Protein AF-G9C3V7-F1 (afdb_monomer_lite)

Sequence (114 aa):
VVKWNVEKSIQFYAGDTNAKYVVDRLDVQYQPGHINASQSETRFADGKWMAVGCKFSKDRFLPVGPLHAENEQLIDISGEKMKLVHEHPVRPEPHDFVIFKRDLLRPKQIYNID

pLDDT: mean 97.5, std 1.92, range [84.19, 98.81]

Foldseek 3Di:
DWQFDPVLVVVCVVPPVVSDGTQADDQDQAAWADKEAACRVHPPGDQFKMKTWAPDNPPVDDDDPDDFFTKIWIWGRVDSYIHTDDIDGDDDRDRDDYHYDPVVDDDDPDDDPD

Secondary structure (DSSP, 8-state):
-EEE-HHHHHHHHTT-TT---EEEE---SS-EEEEEEBTTTSTT--SSEEEEEES--GGGS---SSSPPEEEEEEE-SSSS-EEEEEEEESS------B--GGG----SS----

Radius of gyration: 18.26 Å; chains: 1; bounding box: 44×22×66 Å

Structure (mmCIF, N/CA/C/O backbone):
data_AF-G9C3V7-F1
#
_entry.id   AF-G9C3V7-F1
#
loop_
_atom_site.group_PDB
_atom_site.id
_atom_site.type_symbol
_atom_site.label_atom_id
_atom_site.label_alt_id
_atom_site.label_comp_id
_atom_site.label_asym_id
_atom_site.label_entity_id
_atom_site.label_seq_id
_atom_site.pdbx_PDB_ins_code
_atom_site.Cartn_x
_atom_site.Cartn_y
_atom_site.Cartn_z
_atom_site.occupancy
_atom_site.B_iso_or_equiv
_atom_site.auth_seq_id
_atom_site.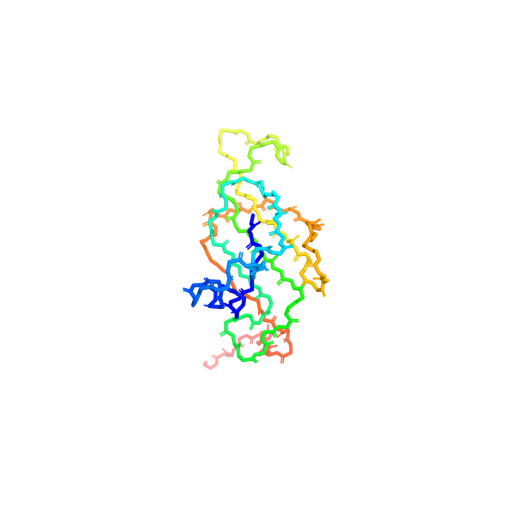auth_comp_id
_atom_site.auth_asym_id
_atom_site.auth_atom_id
_atom_site.pdbx_PDB_model_num
ATOM 1 N N . VAL A 1 1 ? 2.451 3.238 7.771 1.00 97.31 1 VAL A N 1
ATOM 2 C CA . VAL A 1 1 ? 0.987 3.273 7.531 1.00 97.31 1 VAL A CA 1
ATOM 3 C C . VAL A 1 1 ? 0.234 2.933 8.810 1.00 97.31 1 VAL A C 1
ATOM 5 O O . VAL A 1 1 ? 0.713 2.122 9.595 1.00 97.31 1 VAL A O 1
ATOM 8 N N . VAL A 1 2 ? -0.924 3.560 9.038 1.00 98.44 2 VAL A N 1
ATOM 9 C CA . VAL A 1 2 ? -1.796 3.294 10.195 1.00 98.44 2 VAL A CA 1
ATOM 10 C C . VAL A 1 2 ? -3.125 2.732 9.695 1.00 98.44 2 VAL A C 1
ATOM 12 O O . VAL A 1 2 ? -3.795 3.381 8.896 1.00 98.44 2 VAL A O 1
ATOM 15 N N . LYS A 1 3 ? -3.521 1.552 10.184 1.00 98.50 3 LYS A N 1
ATOM 16 C CA . LYS A 1 3 ? -4.850 0.970 9.946 1.00 98.50 3 LYS A CA 1
ATOM 17 C C . LYS A 1 3 ? -5.767 1.392 11.084 1.00 98.50 3 LYS A C 1
ATOM 19 O O . LYS A 1 3 ? -5.451 1.174 12.258 1.00 98.50 3 LYS A O 1
ATOM 24 N N . TRP A 1 4 ? -6.906 1.979 10.744 1.00 98.56 4 TRP A N 1
ATOM 25 C CA . TRP A 1 4 ? -7.882 2.452 11.716 1.00 98.56 4 TRP A CA 1
ATOM 26 C C . TRP A 1 4 ? -9.313 2.182 11.248 1.00 98.56 4 TRP A C 1
ATOM 28 O O . TRP A 1 4 ? -9.562 1.976 10.063 1.00 98.56 4 TRP A O 1
ATOM 38 N N . ASN A 1 5 ? -10.242 2.112 12.198 1.00 98.56 5 ASN A N 1
ATOM 39 C CA . ASN A 1 5 ? -11.652 1.842 11.950 1.00 98.56 5 ASN A CA 1
ATOM 40 C C . ASN A 1 5 ? -12.475 3.129 12.105 1.00 98.56 5 ASN A C 1
ATOM 42 O O . ASN A 1 5 ? -12.448 3.756 13.165 1.00 98.56 5 ASN A O 1
ATOM 46 N N . VAL A 1 6 ? -13.211 3.493 11.051 1.00 98.56 6 VAL A N 1
ATOM 47 C CA . VAL A 1 6 ? -13.990 4.740 10.988 1.00 98.56 6 VAL A CA 1
ATOM 48 C C . VAL A 1 6 ? -15.101 4.763 12.039 1.00 98.56 6 VAL A C 1
ATOM 50 O O . VAL A 1 6 ? -15.188 5.717 12.804 1.00 98.56 6 VAL A O 1
ATOM 53 N N . GLU A 1 7 ? -15.889 3.696 12.152 1.00 98.62 7 GLU A N 1
ATOM 54 C CA . GLU A 1 7 ? -16.991 3.606 13.119 1.00 98.62 7 GLU A CA 1
ATOM 55 C C . GLU A 1 7 ? -16.503 3.780 14.567 1.00 98.62 7 GLU A C 1
ATOM 57 O O . GLU A 1 7 ? -17.000 4.623 15.308 1.00 98.62 7 GLU A O 1
ATOM 62 N N . LYS A 1 8 ? -15.434 3.074 14.953 1.00 98.56 8 LYS A N 1
ATOM 63 C CA . LYS A 1 8 ? -14.821 3.242 16.279 1.00 98.56 8 LYS A CA 1
ATOM 64 C C . LYS A 1 8 ? -14.254 4.644 16.490 1.00 98.56 8 LYS A C 1
ATOM 66 O O . LYS A 1 8 ? -14.244 5.121 17.618 1.00 98.56 8 LYS A O 1
ATOM 71 N N . SER A 1 9 ? -13.769 5.307 15.438 1.00 98.56 9 SER A N 1
ATOM 72 C CA . SER A 1 9 ? -13.289 6.689 15.560 1.00 98.56 9 SER A CA 1
ATOM 73 C C . SER A 1 9 ? -14.436 7.676 15.797 1.00 98.56 9 SER A C 1
ATOM 75 O O . SER A 1 9 ? -14.277 8.608 16.580 1.00 98.56 9 SER A O 1
ATOM 77 N N . ILE A 1 10 ? -15.608 7.431 15.197 1.00 98.62 10 ILE A N 1
ATOM 78 C CA . ILE A 1 10 ? -16.830 8.208 15.434 1.00 98.62 10 ILE A CA 1
ATOM 79 C C . ILE A 1 10 ? -17.317 7.994 16.871 1.00 98.62 10 ILE A C 1
ATOM 81 O O . ILE A 1 10 ? -17.611 8.965 17.560 1.00 98.62 10 ILE A O 1
ATOM 85 N N . GLN A 1 11 ? -17.336 6.749 17.355 1.00 98.50 11 GLN A N 1
ATOM 86 C CA . GLN A 1 11 ? -17.696 6.426 18.744 1.00 98.50 11 GLN A CA 1
ATOM 87 C C . GLN A 1 11 ? -16.761 7.107 19.748 1.00 98.50 11 GLN A C 1
ATOM 89 O O . GLN A 1 11 ? -17.225 7.730 20.704 1.00 98.50 11 GLN A O 1
ATOM 94 N N . PHE A 1 12 ? -15.451 7.055 19.486 1.00 98.44 12 PHE A N 1
ATOM 95 C CA . PHE A 1 12 ? -14.458 7.760 20.292 1.00 98.44 12 PHE A CA 1
ATOM 96 C C . PHE A 1 12 ? -14.723 9.267 20.321 1.00 98.44 12 PHE A C 1
ATOM 98 O O . PHE A 1 12 ? -14.732 9.878 21.388 1.00 9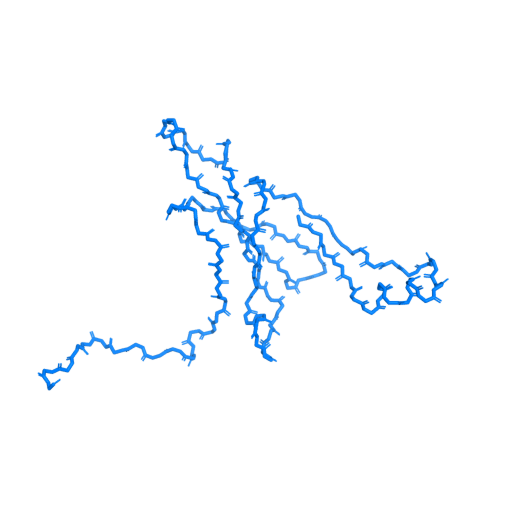8.44 12 PHE A O 1
ATOM 105 N N . TYR A 1 13 ? -14.998 9.864 19.159 1.00 98.19 13 TYR A N 1
ATOM 106 C CA . TYR A 1 13 ? -15.330 11.283 19.044 1.00 98.19 13 TYR A CA 1
ATOM 107 C C . TYR A 1 13 ? -16.634 11.654 19.773 1.00 98.19 13 TYR A C 1
ATOM 109 O O . TYR A 1 13 ? -16.723 12.728 20.362 1.00 98.19 13 TYR A O 1
ATOM 117 N N . ALA A 1 14 ? -17.621 10.756 19.790 1.00 98.44 14 ALA A N 1
ATOM 118 C CA . ALA A 1 14 ? -18.892 10.929 20.494 1.00 98.44 14 ALA A CA 1
ATOM 119 C C . ALA A 1 14 ? -18.792 10.771 22.027 1.00 98.44 14 ALA A C 1
ATOM 121 O O . ALA A 1 14 ? -19.791 10.958 22.721 1.00 98.44 14 ALA A O 1
ATOM 122 N N . GLY A 1 15 ? -17.609 10.449 22.563 1.00 98.12 15 GLY A N 1
ATOM 123 C CA . GLY A 1 15 ? -17.335 10.415 24.001 1.00 98.12 15 GLY A CA 1
ATOM 124 C C . GLY A 1 15 ? -17.009 9.035 24.574 1.00 98.12 15 GLY A C 1
ATOM 125 O O . GLY A 1 15 ? -16.652 8.957 25.750 1.00 98.12 15 GLY A O 1
ATOM 126 N N . ASP A 1 16 ? -17.068 7.955 23.785 1.00 97.88 16 ASP A N 1
ATOM 127 C CA . ASP A 1 16 ? -16.588 6.643 24.237 1.00 97.88 16 ASP A CA 1
ATOM 128 C C . ASP A 1 16 ? -15.060 6.554 24.133 1.00 97.88 16 ASP A C 1
ATOM 130 O O . ASP A 1 16 ? -14.488 6.037 23.171 1.00 97.88 16 ASP A O 1
ATOM 134 N N . THR A 1 17 ? -14.371 7.030 25.166 1.00 96.00 17 THR A N 1
ATOM 135 C CA . THR A 1 17 ? -12.903 7.030 25.226 1.00 96.00 17 THR A CA 1
ATOM 136 C C . THR A 1 17 ? -12.277 5.629 25.250 1.00 96.00 17 THR A C 1
ATOM 138 O O . THR A 1 17 ? -11.060 5.507 25.093 1.00 96.00 17 THR A O 1
ATOM 141 N N . ASN A 1 18 ? -13.072 4.560 25.388 1.00 97.38 18 ASN A N 1
ATOM 142 C CA . ASN A 1 18 ? -12.592 3.178 25.322 1.00 97.38 18 ASN A CA 1
ATOM 143 C C . ASN A 1 18 ? -12.584 2.607 23.894 1.00 97.38 18 ASN A C 1
ATOM 145 O O . ASN A 1 18 ? -11.993 1.543 23.661 1.00 97.38 18 ASN A O 1
ATOM 149 N N . ALA A 1 19 ? -13.199 3.289 22.923 1.00 97.81 19 ALA A N 1
ATOM 150 C CA . ALA A 1 19 ? -13.250 2.840 21.539 1.00 97.81 19 ALA A CA 1
ATOM 151 C C . ALA A 1 19 ? -11.849 2.855 20.890 1.00 97.81 19 ALA A C 1
ATOM 153 O O . ALA A 1 19 ? -11.307 3.886 20.494 1.00 97.81 19 ALA A O 1
ATOM 154 N N . LYS A 1 20 ? -11.238 1.671 20.743 1.00 97.12 20 LYS A N 1
ATOM 155 C CA . LYS A 1 20 ? -9.914 1.505 20.111 1.00 97.12 20 LYS A CA 1
ATOM 156 C C . LYS A 1 20 ? -10.015 1.578 18.586 1.00 97.12 20 LYS A C 1
ATOM 158 O O . LYS A 1 20 ? -10.249 0.560 17.930 1.00 97.12 20 LYS A O 1
ATOM 163 N N . TYR A 1 21 ? -9.835 2.774 18.029 1.00 98.00 21 TYR A N 1
ATOM 164 C CA . TYR A 1 21 ? -9.968 3.016 16.590 1.00 98.00 21 TYR A CA 1
ATOM 165 C C . TYR A 1 21 ? -8.689 2.758 15.786 1.00 98.00 21 TYR A C 1
ATOM 167 O O . TYR A 1 21 ? -8.795 2.361 14.632 1.00 98.00 21 TYR A O 1
ATOM 175 N N . VAL A 1 22 ? -7.491 2.906 16.363 1.00 98.31 22 VAL A N 1
ATOM 176 C CA . VAL A 1 22 ? -6.240 2.449 15.728 1.00 98.31 22 VAL A CA 1
ATOM 177 C C . VAL A 1 22 ? -6.081 0.952 15.975 1.00 98.31 22 VAL A C 1
ATOM 179 O O . VAL A 1 22 ? -5.978 0.526 17.124 1.00 98.31 22 VAL A O 1
ATOM 182 N N . VAL A 1 23 ? -6.057 0.154 14.906 1.00 97.88 23 VAL A N 1
ATOM 183 C CA . VAL A 1 23 ? -6.049 -1.319 14.997 1.00 97.88 23 VAL A CA 1
ATOM 184 C C . VAL A 1 23 ? -4.719 -1.937 14.570 1.00 97.88 23 VAL A C 1
ATOM 186 O O . VAL A 1 23 ? -4.389 -3.055 14.980 1.00 97.88 23 VAL A O 1
ATOM 189 N N . ASP A 1 24 ? -3.930 -1.211 13.774 1.00 98.56 24 ASP A N 1
ATOM 190 C CA . ASP A 1 24 ? -2.596 -1.652 13.390 1.00 98.56 24 ASP A CA 1
ATOM 191 C C . ASP A 1 24 ? -1.684 -0.506 12.937 1.00 98.56 24 ASP A C 1
ATOM 193 O O . ASP A 1 24 ? -2.148 0.560 12.520 1.00 98.56 24 ASP A O 1
ATOM 197 N N . ARG A 1 25 ? -0.372 -0.741 12.996 1.00 98.50 25 ARG A N 1
ATOM 198 C CA . ARG A 1 25 ? 0.663 0.153 12.465 1.00 98.50 25 ARG A CA 1
ATOM 199 C C . ARG A 1 25 ? 1.728 -0.694 11.783 1.00 98.50 25 ARG A C 1
ATOM 201 O O . ARG A 1 25 ? 2.158 -1.693 12.343 1.00 98.50 25 ARG A O 1
ATOM 208 N N . LEU A 1 26 ? 2.142 -0.272 10.596 1.00 98.56 26 LEU A N 1
ATOM 209 C CA . LEU A 1 26 ? 3.194 -0.927 9.827 1.00 98.56 26 LEU A CA 1
ATOM 210 C C . LEU A 1 26 ? 4.207 0.119 9.376 1.00 98.56 26 LEU A C 1
ATOM 212 O O . LEU A 1 26 ? 3.825 1.125 8.765 1.00 98.56 26 LEU A O 1
ATOM 216 N N . ASP A 1 27 ? 5.477 -0.118 9.674 1.00 98.69 27 ASP A N 1
ATOM 217 C CA . ASP A 1 27 ? 6.568 0.709 9.173 1.00 98.69 27 ASP A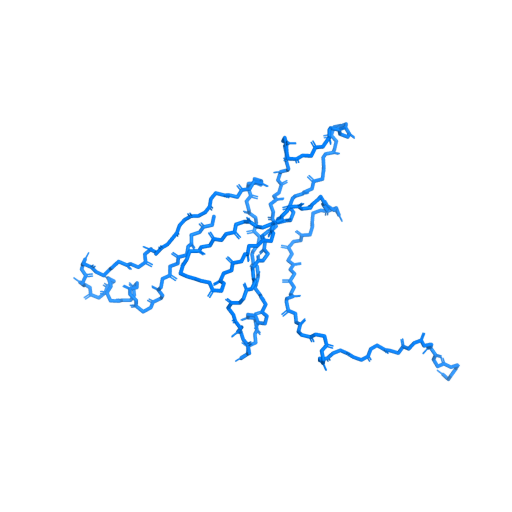 CA 1
ATOM 218 C C . ASP A 1 27 ? 6.751 0.477 7.673 1.00 98.69 27 ASP A C 1
ATOM 220 O O . ASP A 1 27 ? 6.749 -0.658 7.202 1.00 98.69 27 ASP A O 1
ATOM 224 N N . VAL A 1 28 ? 6.910 1.571 6.933 1.00 98.56 28 VAL A N 1
ATOM 225 C CA . VAL A 1 28 ? 7.096 1.582 5.476 1.00 98.56 28 VAL A CA 1
ATOM 226 C C . VAL A 1 28 ? 8.367 2.341 5.127 1.00 98.56 28 VAL A C 1
ATOM 228 O O . VAL A 1 28 ? 8.781 3.236 5.874 1.00 98.56 28 VAL A O 1
ATOM 231 N N . GLN A 1 29 ? 9.005 1.980 4.017 1.00 98.56 29 GLN A N 1
ATOM 232 C CA . GLN A 1 29 ? 10.375 2.396 3.724 1.00 98.56 29 GLN A CA 1
ATOM 233 C C . GLN A 1 29 ? 10.487 3.137 2.384 1.00 98.56 29 GLN A C 1
ATOM 235 O O . GLN A 1 29 ? 10.432 2.528 1.332 1.00 98.56 29 GLN A O 1
ATOM 240 N N . TYR A 1 30 ? 10.699 4.448 2.336 1.00 98.31 30 TYR A N 1
ATOM 241 C CA . TYR A 1 30 ? 10.527 5.436 3.397 1.00 98.31 30 TYR A CA 1
ATOM 242 C C . TYR A 1 30 ? 9.771 6.658 2.873 1.00 98.31 30 TYR A C 1
ATOM 244 O O . TYR A 1 30 ? 9.716 6.904 1.670 1.00 98.31 30 TYR A O 1
ATOM 252 N N . GLN A 1 31 ? 9.225 7.454 3.799 1.00 98.50 31 GLN A N 1
ATOM 253 C CA . GLN A 1 31 ? 8.452 8.668 3.500 1.00 98.50 31 GLN A CA 1
ATOM 254 C C . GLN A 1 31 ? 7.290 8.361 2.534 1.00 98.50 31 GLN A C 1
ATOM 256 O O . GLN A 1 31 ? 7.358 8.700 1.354 1.00 98.50 31 GLN A O 1
ATOM 261 N N . PRO A 1 32 ? 6.244 7.658 3.005 1.00 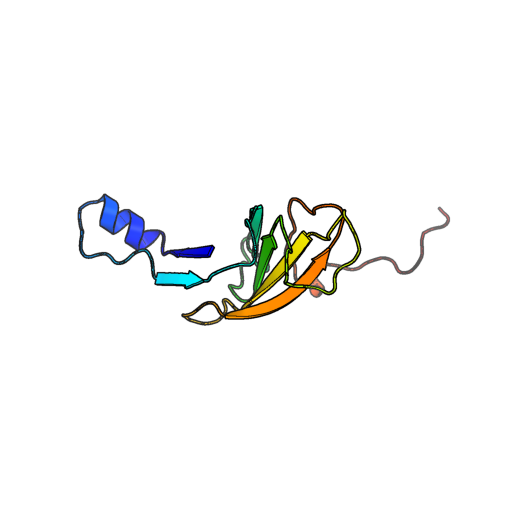98.25 32 PRO A N 1
ATOM 262 C CA . PRO A 1 32 ? 5.088 7.337 2.172 1.00 98.25 32 PRO A CA 1
ATOM 263 C C . PRO A 1 32 ? 4.383 8.609 1.683 1.00 98.25 32 PRO A C 1
ATOM 265 O O . PRO A 1 32 ? 4.158 9.531 2.466 1.00 98.25 32 PRO A O 1
ATOM 268 N N . GLY A 1 33 ? 4.036 8.627 0.397 1.00 97.88 33 GLY A N 1
ATOM 269 C CA . GLY A 1 33 ? 3.086 9.554 -0.211 1.00 97.88 33 GLY A CA 1
ATOM 270 C C . GLY A 1 33 ? 1.694 8.924 -0.262 1.00 97.88 33 GLY A C 1
ATOM 271 O O . GLY A 1 33 ? 1.112 8.627 0.782 1.00 97.88 33 GLY A O 1
ATOM 272 N N . HIS A 1 34 ? 1.165 8.710 -1.471 1.00 98.31 34 HIS A N 1
ATOM 273 C CA . HIS A 1 34 ? -0.142 8.077 -1.651 1.00 98.31 34 HIS A CA 1
ATOM 274 C C . HIS A 1 34 ? -0.105 6.576 -1.342 1.00 98.31 34 HIS A C 1
ATOM 276 O O . HIS A 1 34 ? 0.923 5.896 -1.459 1.00 98.31 34 HIS A O 1
ATOM 282 N N . ILE A 1 35 ? -1.274 6.077 -0.950 1.00 97.50 35 ILE A N 1
ATOM 283 C CA . ILE A 1 35 ? -1.579 4.662 -0.780 1.00 97.50 35 ILE A CA 1
ATOM 284 C C . ILE A 1 35 ? -2.886 4.377 -1.506 1.00 97.50 35 ILE A C 1
ATOM 286 O O . ILE A 1 35 ? -3.802 5.195 -1.457 1.00 97.50 35 ILE A O 1
ATOM 290 N N . ASN A 1 36 ? -2.994 3.211 -2.129 1.00 98.19 36 ASN A N 1
ATOM 291 C CA . ASN A 1 36 ? -4.236 2.766 -2.749 1.00 98.19 36 ASN A CA 1
ATOM 292 C C . ASN A 1 36 ? -4.371 1.251 -2.619 1.00 98.19 36 ASN A C 1
ATOM 294 O O . ASN A 1 36 ? -3.378 0.543 -2.439 1.00 98.19 36 ASN A O 1
ATOM 298 N N . ALA A 1 37 ? -5.595 0.741 -2.677 1.00 98.31 37 ALA A N 1
ATOM 299 C CA . ALA A 1 37 ? -5.886 -0.669 -2.475 1.00 98.31 37 ALA A CA 1
ATOM 300 C C . ALA A 1 37 ? -6.610 -1.286 -3.675 1.00 98.31 37 ALA A C 1
ATOM 302 O O . ALA A 1 37 ? -7.097 -0.616 -4.588 1.00 98.31 37 ALA A O 1
ATOM 303 N N . SER A 1 38 ? -6.649 -2.615 -3.710 1.00 98.56 38 SER A N 1
ATOM 304 C CA . SER A 1 38 ? -7.385 -3.330 -4.744 1.00 98.56 38 SER A CA 1
ATOM 305 C C . SER A 1 38 ? -8.873 -2.981 -4.690 1.00 98.56 38 SER A C 1
ATOM 307 O O . SER A 1 38 ? -9.562 -3.187 -3.691 1.00 98.56 38 SER A O 1
ATOM 309 N N . GLN A 1 39 ? -9.356 -2.429 -5.806 1.00 98.38 39 GLN A N 1
ATOM 310 C CA . GLN A 1 39 ? -10.725 -1.980 -6.055 1.00 98.38 39 GLN A CA 1
ATOM 311 C C . GLN A 1 39 ? -11.227 -0.849 -5.135 1.00 98.38 39 GLN A C 1
ATOM 313 O O . GLN A 1 39 ? -12.429 -0.581 -5.131 1.00 98.38 39 GLN A O 1
ATOM 318 N N . SER A 1 40 ? -10.366 -0.179 -4.357 1.00 97.88 40 SER A N 1
ATOM 319 C CA . SER A 1 40 ? -10.804 0.692 -3.248 1.00 97.88 40 SER A CA 1
ATOM 320 C C . SER A 1 40 ? -11.540 1.960 -3.651 1.00 97.88 40 SER A C 1
ATOM 322 O O . SER A 1 40 ? -12.380 2.428 -2.891 1.00 97.88 40 SER A O 1
ATOM 324 N N . GLU A 1 41 ? -11.291 2.490 -4.843 1.00 97.62 41 GLU A N 1
ATOM 325 C CA . GLU A 1 41 ? -12.007 3.665 -5.362 1.00 97.62 41 GLU A CA 1
ATOM 326 C C . GLU A 1 41 ? -13.296 3.287 -6.105 1.00 97.62 41 GLU A C 1
ATOM 328 O O . GLU A 1 41 ? -13.824 4.026 -6.933 1.00 97.62 41 GLU A O 1
ATOM 333 N N . THR A 1 42 ? -13.824 2.099 -5.814 1.00 97.56 42 THR A N 1
ATOM 334 C CA . THR A 1 42 ? -15.054 1.574 -6.398 1.00 97.56 42 THR A CA 1
ATOM 335 C C . THR A 1 42 ? -15.946 0.987 -5.305 1.00 97.56 42 THR A C 1
ATOM 337 O O . THR A 1 42 ? -15.535 0.782 -4.165 1.00 97.56 42 THR A O 1
ATOM 340 N N . ARG A 1 43 ? -17.178 0.613 -5.666 1.00 97.62 43 ARG A N 1
ATOM 341 C CA . ARG A 1 43 ? -18.071 -0.150 -4.774 1.00 97.62 43 ARG A CA 1
ATOM 342 C C . ARG A 1 43 ? -17.618 -1.599 -4.539 1.00 97.62 43 ARG A C 1
ATOM 344 O O . ARG A 1 43 ? -18.262 -2.308 -3.775 1.00 97.62 43 ARG A O 1
ATOM 351 N N . PHE A 1 44 ? -16.555 -2.046 -5.208 1.00 97.88 44 PHE A N 1
ATOM 352 C CA . PHE A 1 44 ? -16.062 -3.423 -5.185 1.00 97.88 44 PHE A CA 1
ATOM 353 C C . PHE A 1 44 ? -14.748 -3.583 -4.409 1.00 97.88 44 PHE A C 1
ATOM 355 O O . PHE A 1 44 ? -14.051 -4.574 -4.634 1.00 97.88 44 PHE A O 1
ATOM 362 N N . ALA A 1 45 ? -14.413 -2.630 -3.528 1.00 98.19 45 ALA A N 1
ATOM 363 C CA . ALA A 1 45 ? -13.262 -2.700 -2.628 1.00 98.19 45 ALA A CA 1
ATOM 364 C C . ALA A 1 45 ? -13.182 -4.080 -1.955 1.00 98.19 45 ALA A C 1
ATOM 366 O O . ALA A 1 45 ? -14.129 -4.504 -1.292 1.00 98.19 45 ALA A O 1
ATOM 367 N N . ASP A 1 46 ? -12.073 -4.796 -2.156 1.00 98.12 46 ASP A N 1
ATOM 368 C CA . ASP A 1 46 ? -11.977 -6.218 -1.791 1.00 98.12 46 ASP A CA 1
ATOM 369 C C . ASP A 1 46 ? -11.132 -6.490 -0.538 1.00 98.12 46 ASP A C 1
ATOM 371 O O . ASP A 1 46 ? -11.117 -7.615 -0.042 1.00 98.12 46 ASP A O 1
ATOM 375 N N . GLY A 1 47 ? -10.443 -5.468 -0.020 1.00 98.06 47 GLY A N 1
ATOM 376 C CA . GLY A 1 47 ? -9.653 -5.557 1.206 1.00 98.06 47 GLY A CA 1
ATOM 377 C C . GLY A 1 47 ? -8.484 -6.540 1.128 1.00 98.06 47 GLY A C 1
ATOM 378 O O . GLY A 1 47 ? -8.079 -7.053 2.165 1.00 98.06 47 GLY A O 1
ATOM 379 N N . LYS A 1 48 ? -7.955 -6.837 -0.068 1.00 98.50 48 LYS A N 1
ATOM 380 C CA . LYS A 1 48 ? -6.900 -7.847 -0.238 1.00 98.50 48 LYS A CA 1
ATOM 381 C C . LYS A 1 48 ? -5.491 -7.260 -0.264 1.00 98.50 48 LYS A C 1
ATOM 383 O O . LYS A 1 48 ? -4.635 -7.687 0.507 1.00 98.50 48 LYS A O 1
ATOM 388 N N . TRP A 1 49 ? -5.254 -6.291 -1.140 1.00 98.62 49 TRP A N 1
ATOM 389 C CA . TRP A 1 49 ? -3.939 -5.701 -1.370 1.00 98.62 49 TRP A CA 1
ATOM 390 C C . TRP A 1 49 ? -3.975 -4.194 -1.183 1.00 98.62 49 TRP A C 1
ATOM 392 O O . TRP A 1 49 ? -4.951 -3.542 -1.543 1.00 98.62 49 TRP A O 1
ATOM 402 N N . MET A 1 50 ? -2.878 -3.645 -0.677 1.00 98.44 50 MET A N 1
ATOM 403 C CA . MET A 1 50 ? -2.625 -2.212 -0.634 1.00 98.44 50 MET A CA 1
ATOM 404 C C . MET A 1 50 ? -1.205 -1.945 -1.119 1.00 98.44 50 MET A C 1
ATOM 406 O O . MET A 1 50 ? -0.269 -2.605 -0.676 1.00 98.44 50 MET A O 1
ATOM 410 N N . ALA A 1 51 ? -1.054 -0.981 -2.015 1.00 98.00 51 ALA A N 1
ATOM 411 C CA . ALA A 1 51 ? 0.234 -0.469 -2.448 1.00 98.00 51 ALA A CA 1
ATOM 412 C C . ALA A 1 51 ? 0.507 0.889 -1.787 1.00 98.00 51 ALA A C 1
ATOM 414 O O . ALA A 1 51 ? -0.414 1.662 -1.506 1.00 98.00 51 ALA A O 1
ATOM 415 N N . VAL A 1 52 ? 1.780 1.162 -1.510 1.00 98.31 52 VAL A N 1
ATOM 416 C CA . VAL A 1 52 ? 2.257 2.396 -0.876 1.00 98.31 52 VAL A CA 1
ATOM 417 C C . VAL A 1 52 ? 3.415 2.948 -1.690 1.00 98.31 52 VAL A C 1
ATOM 419 O O . VAL A 1 52 ? 4.430 2.271 -1.835 1.00 98.31 52 VAL A O 1
ATOM 422 N N . GLY A 1 53 ? 3.278 4.179 -2.184 1.00 98.12 53 GLY A N 1
ATOM 423 C CA . GLY A 1 53 ? 4.349 4.876 -2.895 1.00 98.12 53 GLY A CA 1
ATOM 424 C C . GLY A 1 53 ? 5.252 5.629 -1.921 1.00 98.12 53 GLY A C 1
ATOM 425 O O . GLY A 1 53 ? 4.904 6.721 -1.469 1.00 98.12 53 GLY A O 1
ATOM 426 N N . CYS A 1 54 ? 6.410 5.066 -1.581 1.00 98.50 54 CYS A N 1
ATOM 427 C CA . CYS A 1 54 ? 7.416 5.687 -0.718 1.00 98.50 54 CYS A CA 1
ATOM 428 C C . CYS A 1 54 ? 8.437 6.509 -1.519 1.00 98.50 54 CYS A C 1
ATOM 430 O O . CYS A 1 54 ? 9.019 6.031 -2.491 1.00 98.50 54 CYS A O 1
ATOM 432 N N . LYS A 1 55 ? 8.682 7.750 -1.079 1.00 98.06 55 LYS A N 1
ATOM 433 C CA . LYS A 1 55 ? 9.432 8.773 -1.830 1.00 98.06 55 LYS A CA 1
ATOM 434 C C . LYS A 1 55 ? 10.949 8.679 -1.706 1.00 98.06 55 LYS A C 1
ATOM 436 O O . LYS A 1 55 ? 11.665 9.281 -2.492 1.00 98.06 55 LYS A O 1
ATOM 441 N N . PHE A 1 56 ? 11.459 7.910 -0.747 1.00 98.12 56 PHE A N 1
ATOM 442 C CA . PHE A 1 56 ? 12.893 7.653 -0.632 1.00 98.12 56 PHE A CA 1
ATOM 443 C C . PHE A 1 56 ? 13.146 6.167 -0.412 1.00 98.12 56 PHE A C 1
ATOM 445 O O . PHE A 1 56 ? 12.719 5.625 0.606 1.00 98.12 56 PHE A O 1
ATOM 452 N N . SER A 1 57 ? 13.883 5.514 -1.317 1.00 98.00 57 SER A N 1
ATOM 453 C CA . SER A 1 57 ? 14.250 4.101 -1.154 1.00 98.00 57 SER A CA 1
ATOM 454 C C . SER A 1 57 ? 15.445 3.877 -0.231 1.00 98.00 57 SER A C 1
ATOM 456 O O . SER A 1 57 ? 15.579 2.798 0.320 1.00 98.00 57 SER A O 1
ATOM 458 N N . LYS A 1 58 ? 16.342 4.856 -0.067 1.00 97.94 58 LYS A N 1
ATOM 459 C CA . LYS A 1 58 ? 17.564 4.747 0.756 1.00 97.94 58 LYS A CA 1
ATOM 46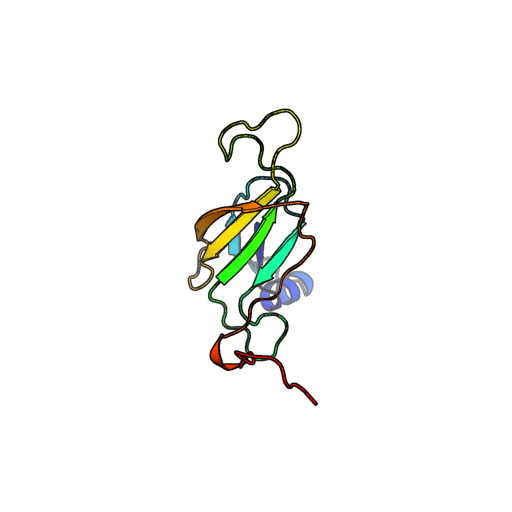0 C C . LYS A 1 58 ? 18.289 3.398 0.566 1.00 97.94 58 LYS A C 1
ATOM 462 O O . LYS A 1 58 ? 18.745 3.096 -0.530 1.00 97.94 58 LYS A O 1
ATOM 467 N N . ASP A 1 59 ? 18.366 2.599 1.623 1.00 97.94 59 ASP A N 1
ATOM 468 C CA . ASP A 1 59 ? 19.077 1.328 1.741 1.00 97.94 59 ASP A CA 1
ATOM 469 C C . ASP A 1 59 ? 18.270 0.101 1.279 1.00 97.94 59 ASP A C 1
ATOM 471 O O . ASP A 1 59 ? 18.739 -1.024 1.431 1.00 97.94 59 ASP A O 1
ATOM 475 N N . ARG A 1 60 ? 17.063 0.276 0.718 1.00 98.44 60 ARG A N 1
ATOM 476 C CA . ARG A 1 60 ? 16.206 -0.856 0.312 1.00 98.44 60 ARG A CA 1
ATOM 477 C C . ARG A 1 60 ? 16.703 -1.601 -0.931 1.00 98.44 60 ARG A C 1
ATOM 479 O O . ARG A 1 60 ? 16.325 -2.751 -1.134 1.00 98.44 60 ARG A O 1
ATOM 486 N N . PHE A 1 61 ? 17.554 -0.979 -1.749 1.00 98.19 61 PHE A N 1
ATOM 487 C CA . PHE A 1 61 ? 18.036 -1.538 -3.017 1.00 98.19 61 PHE A CA 1
ATOM 488 C C . PHE A 1 61 ? 19.552 -1.374 -3.176 1.00 98.19 61 PHE A C 1
ATOM 490 O O . PHE A 1 61 ? 20.184 -0.608 -2.448 1.00 98.19 61 PHE A O 1
ATOM 497 N N . LEU A 1 62 ? 20.140 -2.076 -4.155 1.00 98.19 62 LEU A N 1
ATOM 498 C CA . LEU A 1 62 ? 21.543 -1.875 -4.526 1.00 98.19 62 LEU A CA 1
ATOM 499 C C . LEU A 1 62 ? 21.795 -0.401 -4.903 1.00 98.19 62 LEU A C 1
ATOM 501 O O . LEU A 1 62 ? 20.952 0.206 -5.568 1.00 98.19 62 LEU A O 1
ATOM 505 N N . PRO A 1 63 ? 22.944 0.179 -4.517 1.00 97.19 63 PRO A N 1
ATOM 506 C CA . PRO A 1 63 ? 23.255 1.569 -4.822 1.00 97.19 63 PRO A CA 1
ATOM 507 C C . PRO A 1 63 ? 23.449 1.768 -6.330 1.00 97.19 63 PRO A C 1
ATOM 509 O O . PRO A 1 63 ? 24.185 1.024 -6.977 1.00 97.19 63 PRO A O 1
ATOM 512 N N . VAL A 1 64 ? 22.814 2.804 -6.885 1.00 96.69 64 VAL A N 1
ATOM 513 C CA . VAL A 1 64 ? 22.805 3.104 -8.336 1.00 96.69 64 VAL A CA 1
ATOM 514 C C . VAL A 1 64 ? 23.298 4.520 -8.664 1.00 96.69 64 VAL A C 1
ATOM 516 O O . VAL A 1 64 ? 23.015 5.062 -9.730 1.00 96.69 64 VAL A O 1
ATOM 519 N N . GLY A 1 65 ? 24.050 5.131 -7.747 1.00 96.69 65 GLY A N 1
ATOM 520 C CA . GLY A 1 65 ? 24.560 6.496 -7.879 1.00 96.69 65 GLY A CA 1
ATOM 521 C C . GLY A 1 65 ? 23.683 7.543 -7.178 1.00 96.69 65 GLY A C 1
ATOM 522 O O . GLY A 1 65 ? 22.876 7.193 -6.320 1.00 96.69 65 GLY A O 1
ATOM 523 N N . PRO A 1 66 ? 23.851 8.841 -7.495 1.00 97.12 66 PRO A N 1
ATOM 524 C CA . PRO A 1 66 ? 23.216 9.929 -6.740 1.00 97.12 66 PRO A CA 1
ATOM 525 C C . PRO A 1 66 ? 21.684 9.932 -6.802 1.00 97.12 66 PRO A C 1
ATOM 527 O O . PRO A 1 66 ? 21.023 10.284 -5.828 1.00 97.12 66 PRO A O 1
ATOM 530 N N . LEU A 1 67 ? 21.117 9.521 -7.938 1.00 96.56 67 LEU A N 1
ATOM 531 C CA . LEU A 1 67 ? 19.675 9.458 -8.145 1.00 96.56 67 LEU A CA 1
ATOM 532 C C . LEU A 1 67 ? 19.183 8.038 -7.871 1.00 96.56 67 LEU A C 1
ATOM 534 O O . LEU A 1 67 ? 19.390 7.144 -8.693 1.00 96.56 67 LEU A O 1
ATOM 538 N N . HIS A 1 68 ? 18.529 7.848 -6.731 1.00 96.12 68 HIS A N 1
ATOM 539 C CA . HIS A 1 68 ? 17.910 6.582 -6.344 1.00 96.12 68 HIS A CA 1
ATOM 540 C C . HIS A 1 68 ? 16.522 6.439 -6.987 1.00 96.12 68 HIS A C 1
ATOM 542 O O . HIS A 1 68 ? 15.992 7.397 -7.542 1.00 96.12 68 HIS A O 1
ATO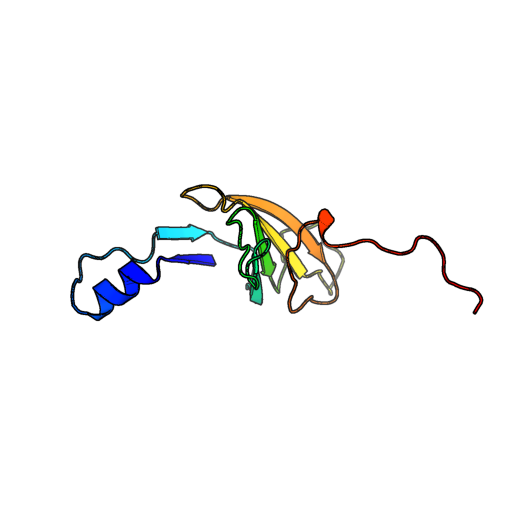M 548 N N . ALA A 1 69 ? 15.975 5.225 -6.981 1.00 97.69 69 ALA A N 1
ATOM 549 C CA . ALA A 1 69 ? 14.574 4.996 -7.325 1.00 97.69 69 ALA A CA 1
ATOM 550 C C . ALA A 1 69 ? 13.673 5.315 -6.119 1.00 97.69 69 ALA A C 1
ATOM 552 O O . ALA A 1 69 ? 14.140 5.350 -4.979 1.00 97.69 69 ALA A O 1
ATOM 553 N N . GLU A 1 70 ? 12.379 5.481 -6.353 1.00 98.31 70 GLU A N 1
ATOM 554 C CA . GLU A 1 70 ? 11.371 5.400 -5.300 1.00 98.31 70 GLU A CA 1
ATOM 555 C C . GLU A 1 70 ? 11.145 3.934 -4.895 1.00 98.31 70 GLU A C 1
ATOM 557 O O . GLU A 1 70 ? 11.670 3.012 -5.528 1.00 98.31 70 GLU A O 1
ATOM 562 N N . ASN A 1 71 ? 10.384 3.704 -3.822 1.00 98.44 71 ASN A N 1
ATOM 563 C CA . ASN A 1 71 ? 10.033 2.361 -3.362 1.00 98.44 71 ASN A CA 1
ATOM 564 C C . ASN A 1 71 ? 8.516 2.179 -3.350 1.00 98.44 71 ASN A C 1
ATOM 566 O O . ASN A 1 71 ? 7.820 2.814 -2.559 1.00 98.44 71 ASN A O 1
ATOM 570 N N . GLU A 1 72 ? 8.004 1.296 -4.196 1.00 97.75 72 GLU A N 1
ATOM 571 C CA . GLU A 1 72 ? 6.615 0.862 -4.122 1.00 97.75 72 GLU A CA 1
ATOM 572 C C . GLU A 1 72 ? 6.521 -0.424 -3.310 1.00 97.75 72 GLU A C 1
ATOM 574 O O . GLU A 1 72 ? 7.135 -1.449 -3.618 1.00 97.75 72 GLU A O 1
ATOM 579 N N . GLN A 1 73 ? 5.750 -0.350 -2.229 1.00 98.69 73 GLN A N 1
ATOM 580 C CA . GLN A 1 73 ? 5.601 -1.440 -1.278 1.00 98.69 73 GLN A CA 1
ATOM 581 C C . GLN A 1 73 ? 4.219 -2.070 -1.406 1.00 98.69 73 GLN A C 1
ATOM 583 O O . GLN A 1 73 ? 3.209 -1.371 -1.303 1.00 98.69 73 GLN A O 1
ATOM 588 N N . LEU A 1 74 ? 4.166 -3.392 -1.575 1.00 98.69 74 LEU A N 1
ATOM 589 C CA . LEU A 1 74 ? 2.922 -4.159 -1.586 1.00 98.69 74 LEU A CA 1
ATOM 590 C C . LEU A 1 74 ? 2.675 -4.774 -0.209 1.00 98.69 74 LEU A C 1
ATOM 592 O O . LEU A 1 74 ? 3.529 -5.466 0.354 1.00 98.69 74 LEU A O 1
ATOM 596 N N . ILE A 1 75 ? 1.477 -4.545 0.313 1.00 98.81 75 ILE A N 1
ATOM 597 C CA . ILE A 1 75 ? 1.045 -4.967 1.638 1.00 98.81 75 ILE A CA 1
ATOM 598 C C . ILE A 1 75 ? -0.194 -5.854 1.494 1.00 98.81 75 ILE A C 1
ATOM 600 O O . ILE A 1 75 ? -1.194 -5.454 0.895 1.00 98.81 75 ILE A O 1
ATOM 604 N N . ASP A 1 76 ? -0.135 -7.052 2.072 1.00 98.81 76 ASP A N 1
ATOM 605 C CA . ASP A 1 76 ? -1.307 -7.901 2.290 1.00 98.81 76 ASP A CA 1
ATOM 606 C C . ASP A 1 76 ? -2.140 -7.308 3.432 1.00 98.81 76 ASP A C 1
ATOM 608 O O . ASP A 1 76 ? -1.654 -7.139 4.559 1.00 98.81 76 ASP A O 1
ATOM 612 N N . ILE A 1 77 ? -3.391 -6.970 3.125 1.00 98.75 77 ILE A N 1
ATOM 613 C CA . ILE A 1 77 ? -4.365 -6.416 4.071 1.00 98.75 77 ILE A CA 1
ATOM 614 C C . ILE A 1 77 ? -5.583 -7.332 4.268 1.00 98.75 77 ILE A C 1
ATOM 616 O O . ILE A 1 77 ? -6.526 -6.930 4.950 1.00 98.75 77 ILE A O 1
ATOM 620 N N . SER A 1 78 ? -5.539 -8.562 3.738 1.00 98.69 78 SER A N 1
ATOM 621 C CA . SER A 1 78 ? -6.639 -9.538 3.807 1.00 98.69 78 SER A CA 1
ATOM 622 C C . SER A 1 78 ? -6.921 -10.065 5.217 1.00 98.69 78 SER A C 1
ATOM 624 O O . SER A 1 78 ? -8.008 -10.573 5.487 1.00 98.69 78 SER A O 1
ATOM 626 N N . GLY A 1 79 ? -5.951 -9.942 6.127 1.00 97.75 79 GLY A N 1
ATOM 627 C CA . GLY A 1 79 ? -6.076 -10.334 7.527 1.00 97.75 79 GLY A CA 1
ATOM 628 C C . GLY A 1 79 ? -6.310 -9.166 8.490 1.00 97.75 79 GLY A C 1
ATOM 629 O O . GLY A 1 79 ? -6.408 -7.989 8.127 1.00 97.75 79 GLY A O 1
ATOM 630 N N . GLU A 1 80 ? -6.337 -9.489 9.784 1.00 96.81 80 GLU A N 1
ATOM 631 C CA . GLU A 1 80 ? -6.426 -8.476 10.842 1.00 96.81 80 GLU A CA 1
ATOM 632 C C . GLU A 1 80 ? -5.206 -7.543 10.841 1.00 96.81 80 GLU A C 1
ATOM 634 O O . GLU A 1 80 ? -5.363 -6.320 10.932 1.00 96.81 80 GLU A O 1
ATOM 639 N N . LYS A 1 81 ? -4.010 -8.120 10.665 1.00 98.25 81 LYS A N 1
ATOM 640 C CA . LYS A 1 81 ? -2.714 -7.432 10.642 1.00 98.25 81 LYS A CA 1
ATOM 641 C C . LYS A 1 81 ? -2.195 -7.231 9.225 1.00 98.25 81 LYS A C 1
ATOM 643 O O . LYS A 1 81 ? -2.268 -8.147 8.408 1.00 98.25 81 LYS A O 1
ATOM 648 N N . MET A 1 82 ? -1.655 -6.043 8.967 1.00 98.81 82 MET A N 1
ATOM 649 C CA . MET A 1 82 ? -0.994 -5.708 7.707 1.00 98.81 82 MET A CA 1
ATOM 650 C C . MET A 1 82 ? 0.344 -6.442 7.609 1.00 98.81 82 MET A C 1
ATOM 652 O O . MET A 1 82 ? 1.085 -6.512 8.591 1.00 98.81 82 MET A O 1
ATOM 656 N N . LYS A 1 83 ? 0.681 -6.958 6.425 1.00 98.75 83 LYS A N 1
ATOM 657 C CA . LYS A 1 83 ? 1.972 -7.616 6.179 1.00 98.75 83 LYS A CA 1
ATOM 658 C C . LYS A 1 83 ? 2.628 -7.037 4.937 1.00 98.75 83 LYS A C 1
ATOM 660 O O . LYS A 1 83 ? 2.072 -7.146 3.851 1.00 98.75 83 LYS A O 1
ATOM 665 N N . LEU A 1 84 ? 3.810 -6.447 5.091 1.00 98.69 84 LEU A N 1
ATOM 666 C CA . LEU A 1 84 ? 4.658 -6.099 3.952 1.00 98.69 84 LEU A CA 1
ATOM 667 C C . LEU A 1 84 ? 5.106 -7.397 3.269 1.00 98.69 84 LEU A C 1
ATOM 669 O O . LEU A 1 84 ? 5.696 -8.255 3.925 1.00 98.69 84 LEU A O 1
ATOM 673 N N . VAL A 1 85 ? 4.802 -7.555 1.981 1.00 98.62 85 VAL A N 1
ATOM 674 C CA . VAL A 1 85 ? 5.132 -8.779 1.227 1.00 98.62 85 VAL A CA 1
ATOM 675 C C . VAL A 1 85 ? 6.113 -8.537 0.089 1.00 98.62 85 VAL A C 1
ATOM 677 O O . VAL A 1 85 ? 6.762 -9.480 -0.359 1.00 98.62 85 VAL A O 1
ATOM 680 N N . HIS A 1 86 ? 6.220 -7.301 -0.395 1.00 98.62 86 HIS A N 1
ATOM 681 C CA . HIS A 1 86 ? 7.106 -6.969 -1.498 1.00 98.62 86 HIS A CA 1
ATOM 682 C C . HIS A 1 86 ? 7.482 -5.490 -1.499 1.00 98.62 86 HIS A C 1
ATOM 684 O O . HIS A 1 86 ? 6.717 -4.642 -1.042 1.00 98.62 86 HIS A O 1
ATOM 690 N N . GLU A 1 87 ? 8.648 -5.209 -2.066 1.00 98.06 87 GLU A N 1
ATOM 691 C CA . GLU A 1 87 ? 9.182 -3.880 -2.330 1.00 98.06 87 GLU A CA 1
ATOM 692 C C . GLU A 1 87 ? 9.798 -3.909 -3.722 1.00 98.06 87 GLU A C 1
ATOM 694 O O . GLU A 1 87 ? 10.562 -4.831 -4.030 1.00 98.06 87 GLU A O 1
ATOM 699 N N . HIS A 1 88 ? 9.493 -2.915 -4.550 1.00 96.12 88 HIS A N 1
ATOM 700 C CA . HIS A 1 88 ? 10.127 -2.788 -5.853 1.00 96.12 88 HIS A CA 1
ATOM 701 C C . HIS A 1 88 ? 10.566 -1.353 -6.149 1.00 96.12 88 HIS A C 1
ATOM 703 O O . HIS A 1 88 ? 9.874 -0.394 -5.790 1.00 96.12 88 HIS A O 1
ATOM 709 N N . PRO A 1 89 ? 11.719 -1.188 -6.820 1.00 97.88 89 PRO A N 1
ATOM 710 C CA . PRO A 1 89 ? 12.170 0.120 -7.258 1.00 97.88 89 PRO A CA 1
ATOM 711 C C . PRO A 1 89 ? 11.299 0.609 -8.419 1.00 97.88 89 PRO A C 1
ATOM 713 O O . PRO A 1 89 ? 10.979 -0.160 -9.329 1.00 97.88 89 PRO A O 1
ATOM 716 N N . VAL A 1 90 ? 10.950 1.894 -8.421 1.00 96.38 90 VAL A N 1
ATOM 717 C CA . VAL A 1 90 ? 10.154 2.517 -9.492 1.00 96.38 90 VAL A CA 1
ATOM 718 C C . VAL A 1 90 ? 10.667 3.924 -9.821 1.00 96.38 90 VAL A C 1
ATOM 720 O O . VAL A 1 90 ? 11.365 4.527 -9.010 1.00 96.38 90 VAL A O 1
ATOM 723 N N . ARG A 1 91 ? 10.381 4.427 -11.033 1.00 92.81 91 ARG A N 1
ATOM 724 C CA . ARG A 1 91 ? 10.751 5.776 -11.510 1.00 92.81 91 ARG A CA 1
ATOM 725 C C . ARG A 1 91 ? 9.715 6.351 -12.494 1.00 92.81 91 ARG A C 1
ATOM 727 O O . ARG A 1 91 ? 9.070 5.557 -13.178 1.00 92.81 91 ARG A O 1
ATOM 734 N N . PRO A 1 92 ? 9.664 7.687 -12.696 1.00 88.38 92 PRO A N 1
ATOM 735 C CA . PRO A 1 92 ? 10.288 8.739 -11.889 1.00 88.38 92 PRO A CA 1
ATOM 736 C C . PRO A 1 92 ? 9.255 9.310 -10.906 1.00 88.38 92 PRO A C 1
ATOM 738 O O . PRO A 1 92 ? 8.558 10.261 -11.233 1.00 88.38 92 PRO A O 1
ATOM 741 N N . GLU A 1 93 ? 9.133 8.710 -9.728 1.00 96.62 93 GLU A N 1
ATOM 742 C CA . GLU A 1 93 ? 8.157 9.076 -8.699 1.00 96.62 93 GLU A CA 1
ATOM 743 C C . GLU A 1 93 ? 6.675 8.985 -9.127 1.00 96.62 93 GLU A C 1
ATOM 745 O O . GLU A 1 93 ? 5.997 10.003 -9.289 1.00 96.62 93 GLU A O 1
ATOM 750 N N . PRO A 1 94 ? 6.098 7.773 -9.241 1.00 96.00 94 PRO A N 1
ATOM 751 C CA . PRO A 1 94 ? 4.650 7.636 -9.336 1.00 96.00 94 PRO A CA 1
ATOM 752 C C . PRO A 1 94 ? 3.956 8.348 -8.166 1.00 96.00 94 PRO A C 1
ATOM 754 O O . PRO A 1 94 ? 4.315 8.198 -6.989 1.00 96.00 94 PRO A O 1
ATOM 757 N N . HIS A 1 95 ? 2.973 9.181 -8.503 1.00 97.75 95 HIS A N 1
ATOM 758 C CA . HIS A 1 95 ? 2.235 9.963 -7.516 1.00 97.75 95 HIS A CA 1
ATOM 759 C C . HIS A 1 95 ? 1.054 9.191 -6.948 1.00 97.75 95 HIS A C 1
ATOM 761 O O . HIS A 1 95 ? 0.839 9.256 -5.743 1.00 97.75 95 HIS A O 1
ATOM 767 N N . ASP A 1 96 ? 0.328 8.475 -7.805 1.00 96.94 96 ASP A N 1
ATOM 768 C CA . ASP A 1 96 ? -0.870 7.718 -7.459 1.00 96.94 96 ASP A CA 1
ATOM 769 C C . ASP A 1 96 ? -1.046 6.516 -8.396 1.00 96.94 96 ASP A C 1
ATOM 771 O O . ASP A 1 96 ? -0.424 6.449 -9.460 1.00 96.94 96 ASP A O 1
ATOM 775 N N . PHE A 1 97 ? -1.897 5.569 -8.011 1.00 93.94 97 PHE A N 1
ATOM 776 C CA . PHE A 1 97 ? -2.137 4.326 -8.740 1.00 93.94 97 PHE A CA 1
ATOM 777 C C . PHE A 1 97 ? -3.486 3.715 -8.365 1.00 93.94 97 PHE A C 1
ATOM 779 O O . PHE A 1 97 ? -3.923 3.833 -7.228 1.00 93.94 97 PHE A O 1
ATOM 786 N N . VAL A 1 98 ? -4.118 2.989 -9.296 1.00 97.75 98 VAL A N 1
ATOM 787 C CA . VAL A 1 98 ? -5.385 2.279 -9.047 1.00 97.75 98 VAL A CA 1
ATOM 788 C C . VAL A 1 98 ? -5.280 0.767 -9.259 1.00 97.75 98 VAL A C 1
ATOM 790 O O . VAL A 1 98 ? -4.719 0.259 -10.227 1.00 97.75 98 VAL A O 1
ATOM 793 N N . ILE A 1 99 ? -5.870 0.064 -8.298 1.00 97.81 99 ILE A N 1
ATOM 794 C CA . ILE A 1 99 ? -6.113 -1.372 -8.155 1.00 97.81 99 ILE A CA 1
ATOM 795 C C . ILE A 1 99 ? -7.330 -1.945 -8.903 1.00 97.81 99 ILE A C 1
ATOM 797 O O . ILE A 1 99 ? -8.402 -1.847 -8.316 1.00 97.81 99 ILE A O 1
ATOM 801 N N . PHE A 1 100 ? -7.290 -2.570 -10.089 1.00 97.31 100 PHE A N 1
ATOM 802 C CA . PHE A 1 100 ? -8.516 -3.203 -10.636 1.00 97.31 100 PHE A CA 1
ATOM 803 C C . PHE A 1 100 ? -8.345 -4.646 -11.129 1.00 97.31 100 PHE A C 1
ATOM 805 O O . PHE A 1 100 ? -7.261 -5.119 -11.461 1.00 97.31 100 PHE A O 1
ATOM 812 N N . LYS A 1 101 ? -9.459 -5.387 -11.132 1.00 97.75 101 LYS A N 1
ATOM 813 C CA . LYS A 1 101 ? -9.513 -6.799 -11.536 1.00 97.75 101 LYS A CA 1
ATOM 814 C C . LYS A 1 101 ? -9.315 -6.912 -13.041 1.00 97.75 101 LYS A C 1
ATOM 816 O O . LYS A 1 101 ? -10.028 -6.263 -13.800 1.00 97.75 101 LYS A O 1
ATOM 821 N N . ARG A 1 102 ? -8.444 -7.830 -13.463 1.00 97.62 102 ARG A N 1
ATOM 822 C CA . ARG A 1 102 ? -8.157 -8.099 -14.882 1.00 97.62 102 ARG A CA 1
ATOM 823 C C . ARG A 1 102 ? -9.416 -8.303 -15.737 1.00 97.62 102 ARG A C 1
ATOM 825 O O . ARG A 1 102 ? -9.438 -7.870 -16.877 1.00 97.62 102 ARG A O 1
ATOM 832 N N . ASP A 1 103 ? -10.463 -8.922 -15.182 1.00 97.44 103 ASP A N 1
ATOM 833 C CA . ASP A 1 103 ? -11.677 -9.282 -15.928 1.00 97.44 103 ASP A CA 1
ATOM 834 C C . ASP A 1 103 ? -12.487 -8.044 -16.373 1.00 97.44 103 ASP A C 1
ATOM 836 O O . ASP A 1 103 ? -13.366 -8.156 -17.229 1.00 97.44 103 ASP A O 1
ATOM 840 N N . LEU A 1 104 ? -12.175 -6.861 -15.820 1.00 96.88 104 LEU A N 1
ATOM 841 C CA . LEU A 1 104 ? -12.739 -5.569 -16.224 1.00 96.88 104 LEU A CA 1
ATOM 842 C C . LEU A 1 104 ? -12.047 -4.967 -17.457 1.00 96.88 104 LEU A C 1
ATOM 844 O O . LEU A 1 104 ? -12.574 -4.023 -18.040 1.00 96.88 104 LEU A O 1
ATOM 848 N N . LEU A 1 105 ? -10.885 -5.488 -17.864 1.00 96.88 105 LEU A N 1
ATOM 849 C CA . LEU A 1 105 ? -10.100 -4.956 -18.974 1.00 96.88 105 LEU A CA 1
ATOM 850 C C . LEU A 1 105 ? -10.004 -5.970 -20.111 1.00 96.88 105 LEU A C 1
ATOM 852 O O . LEU A 1 105 ? -9.609 -7.119 -19.929 1.00 96.88 105 LEU A O 1
ATOM 856 N N . ARG A 1 106 ? -10.324 -5.510 -21.322 1.00 97.06 106 ARG A N 1
ATOM 857 C CA . ARG A 1 106 ? -10.169 -6.274 -22.564 1.00 97.06 106 ARG A CA 1
ATOM 858 C C . ARG A 1 106 ? -9.404 -5.427 -23.584 1.00 97.06 106 ARG A C 1
ATOM 860 O O . ARG A 1 106 ? -10.038 -4.728 -24.374 1.00 97.06 106 ARG A O 1
ATOM 867 N N . PRO A 1 107 ? -8.060 -5.427 -23.548 1.00 96.12 107 PRO A N 1
ATOM 868 C CA . PRO A 1 107 ? -7.263 -4.675 -24.509 1.00 96.12 107 PRO A CA 1
ATOM 869 C C . PRO A 1 107 ? -7.437 -5.250 -25.916 1.00 96.12 107 PRO A C 1
ATOM 871 O O . PRO A 1 107 ? -7.550 -6.466 -26.089 1.00 96.12 107 PRO A O 1
ATOM 874 N N . LYS A 1 108 ? -7.411 -4.387 -26.935 1.00 95.38 108 LYS A N 1
ATOM 875 C CA . LYS A 1 108 ? -7.251 -4.845 -28.319 1.00 95.38 108 LYS A CA 1
ATOM 876 C C . LYS A 1 108 ? -5.826 -5.375 -28.507 1.00 95.38 108 LYS A C 1
ATOM 878 O O . LYS A 1 108 ? -4.880 -4.766 -28.017 1.00 95.38 108 LYS A O 1
ATOM 883 N N . GLN A 1 109 ? -5.677 -6.491 -29.222 1.00 96.12 109 GLN A N 1
ATOM 884 C CA . GLN A 1 109 ? -4.354 -7.048 -29.545 1.00 96.12 109 GLN A CA 1
ATOM 885 C C . GLN A 1 109 ? -3.664 -6.293 -30.684 1.00 96.12 109 GLN A C 1
ATOM 887 O O . GLN A 1 109 ? -2.445 -6.161 -30.687 1.00 96.12 109 GLN A O 1
ATOM 892 N N . ILE A 1 110 ? -4.448 -5.804 -31.642 1.00 96.75 110 ILE A N 1
ATOM 893 C CA . ILE A 1 110 ? -3.982 -5.046 -32.801 1.00 96.75 110 ILE A CA 1
ATOM 894 C C . ILE A 1 110 ? -4.885 -3.831 -33.010 1.00 96.75 110 ILE A C 1
ATOM 896 O O . ILE A 1 110 ? -6.047 -3.828 -32.588 1.00 96.75 110 ILE A O 1
ATOM 900 N N . TYR A 1 111 ? -4.333 -2.791 -33.629 1.00 94.94 111 TYR A N 1
ATOM 901 C CA . TYR A 1 111 ? -5.090 -1.607 -34.015 1.00 94.94 111 TYR A CA 1
ATOM 902 C C . TYR A 1 111 ? -5.936 -1.882 -35.270 1.00 94.94 111 TYR A C 1
ATOM 904 O O . TYR A 1 111 ? -5.713 -2.847 -36.000 1.00 94.94 111 TYR A O 1
ATOM 912 N N . ASN A 1 112 ? -6.925 -1.024 -35.475 1.00 92.94 112 ASN A N 1
ATOM 913 C CA . ASN A 1 112 ? -7.819 -0.991 -36.625 1.00 92.94 112 ASN A CA 1
ATOM 914 C C . ASN A 1 112 ? -7.176 -0.130 -37.729 1.00 92.94 112 ASN A C 1
ATOM 916 O O . ASN A 1 112 ? -6.581 0.891 -37.398 1.00 92.94 112 ASN A O 1
ATOM 920 N N . ILE A 1 113 ? -7.239 -0.540 -39.000 1.00 93.25 113 ILE A N 1
ATOM 921 C CA . ILE A 1 113 ? -6.669 0.250 -40.116 1.00 93.25 113 ILE A CA 1
ATOM 922 C C . ILE A 1 113 ? -7.599 1.416 -40.515 1.00 93.25 113 ILE A C 1
ATOM 924 O O . ILE A 1 113 ? -7.136 2.373 -41.130 1.00 93.25 113 ILE A O 1
ATOM 928 N N . ASP A 1 114 ? -8.883 1.321 -40.165 1.00 84.19 114 ASP A N 1
ATOM 929 C CA . ASP A 1 114 ? -9.923 2.350 -40.314 1.00 84.19 114 ASP A CA 1
ATOM 930 C C . ASP A 1 114 ? -9.676 3.619 -39.483 1.00 84.19 114 ASP A C 1
ATOM 932 O O . ASP A 1 114 ? -9.330 3.500 -38.283 1.00 84.19 114 ASP A O 1
#